Protein AF-A0A7V4DF13-F1 (afdb_monomer)

Radius of gyration: 13.99 Å; Cα contacts (8 Å, |Δi|>4): 45; chains: 1; bounding box: 26×23×38 Å

Mean predicted aligned error: 3.17 Å

Sequence (52 aa):
MKPEDIRQKLTGVFAPIVTPFRGDGTIDFEALKRNVEKLSKTRLRGYFALGT

pLDDT: mean 95.64, std 5.42, range [67.44, 98.69]

Secondary structure (DSSP, 8-state):
--HHHHHHHH-S-EEEPP--B-TTS-B-HHHHHHHHHHHTTSS--EEE-S--

Structure (mmCIF, N/CA/C/O backbone):
data_AF-A0A7V4DF13-F1
#
_entry.id   AF-A0A7V4DF13-F1
#
loop_
_atom_site.group_PDB
_atom_site.id
_atom_site.type_symbol
_atom_site.label_atom_id
_atom_site.label_alt_id
_atom_site.label_comp_id
_atom_site.label_asym_id
_atom_site.label_entity_id
_atom_site.label_seq_id
_atom_site.pdbx_PDB_ins_code
_atom_site.Cartn_x
_atom_site.Cartn_y
_atom_site.Cartn_z
_atom_site.occupancy
_atom_site.B_iso_or_equiv
_atom_site.auth_seq_id
_atom_site.auth_comp_id
_atom_site.auth_asym_id
_atom_site.auth_atom_id
_atom_site.pdbx_PDB_model_num
ATOM 1 N N . MET A 1 1 ? -4.429 16.669 16.640 1.00 67.44 1 MET A N 1
ATOM 2 C CA . MET A 1 1 ? -5.145 15.379 16.528 1.00 67.44 1 MET A CA 1
ATOM 3 C C . MET A 1 1 ? -4.983 14.673 17.857 1.00 67.44 1 MET A C 1
ATOM 5 O O . MET A 1 1 ? -3.865 14.662 18.362 1.00 67.44 1 MET A O 1
ATOM 9 N N . LYS A 1 2 ? -6.073 14.209 18.467 1.00 86.12 2 LYS A N 1
ATOM 10 C CA . LYS A 1 2 ? -6.009 13.586 19.793 1.00 86.12 2 LYS A CA 1
ATOM 11 C C . LYS A 1 2 ? -5.414 12.171 19.665 1.00 86.12 2 LYS A C 1
ATOM 13 O O . LYS A 1 2 ? -5.566 11.565 18.601 1.00 86.12 2 LYS A O 1
ATOM 18 N N . PRO A 1 3 ? -4.724 11.632 20.685 1.00 81.50 3 PRO A N 1
ATOM 19 C CA . PRO A 1 3 ? -4.174 10.271 20.640 1.00 81.50 3 PRO A CA 1
ATOM 20 C C . PRO A 1 3 ? -5.220 9.207 20.280 1.00 81.50 3 PRO A C 1
ATOM 22 O O . PRO A 1 3 ? -4.932 8.255 19.550 1.00 81.50 3 PRO A O 1
ATOM 25 N N . GLU A 1 4 ? -6.460 9.411 20.720 1.00 87.38 4 GLU A N 1
ATOM 26 C CA . GLU A 1 4 ? -7.590 8.525 20.441 1.00 87.38 4 GLU A CA 1
ATOM 27 C C . GLU A 1 4 ? -7.911 8.470 18.936 1.00 87.38 4 GLU A C 1
ATOM 29 O O . GLU A 1 4 ? -8.182 7.390 18.405 1.00 87.38 4 GLU A O 1
ATOM 34 N N . ASP A 1 5 ? -7.778 9.595 18.223 1.00 93.00 5 ASP A N 1
ATOM 35 C CA . ASP A 1 5 ? -7.996 9.675 16.772 1.00 93.00 5 ASP A CA 1
ATOM 36 C C . ASP A 1 5 ? -6.939 8.867 16.000 1.00 93.00 5 ASP A C 1
ATOM 38 O O . ASP A 1 5 ? -7.229 8.263 14.964 1.00 93.00 5 ASP A O 1
ATOM 42 N N . ILE A 1 6 ? -5.695 8.856 16.493 1.00 93.81 6 ILE A N 1
ATOM 43 C CA . ILE A 1 6 ? -4.585 8.111 15.879 1.00 93.81 6 ILE A CA 1
ATOM 44 C C . ILE A 1 6 ? -4.820 6.616 16.052 1.00 93.81 6 ILE A C 1
ATOM 46 O O . ILE A 1 6 ? -4.761 5.859 15.079 1.00 93.81 6 ILE A O 1
ATOM 50 N N . ARG A 1 7 ? -5.143 6.195 17.279 1.00 94.62 7 ARG A N 1
ATOM 51 C CA . ARG A 1 7 ? -5.413 4.790 17.588 1.00 94.62 7 ARG A CA 1
ATOM 52 C C . ARG A 1 7 ? -6.556 4.245 16.733 1.00 94.62 7 ARG A C 1
ATOM 54 O O . ARG A 1 7 ? -6.418 3.162 16.169 1.00 94.62 7 ARG A O 1
ATOM 61 N N . GLN A 1 8 ? -7.647 4.997 16.581 1.00 95.25 8 GLN A N 1
ATOM 62 C CA . GLN A 1 8 ? -8.771 4.595 15.728 1.00 95.25 8 GLN A CA 1
ATOM 63 C C . GLN A 1 8 ? -8.385 4.458 14.246 1.00 95.25 8 GLN A C 1
ATOM 65 O O . GLN A 1 8 ? -8.899 3.578 13.557 1.00 95.25 8 GLN A O 1
ATOM 70 N N . LYS A 1 9 ? -7.475 5.300 13.741 1.00 93.62 9 LYS A N 1
ATOM 71 C CA . LYS A 1 9 ? -7.020 5.246 12.341 1.00 93.62 9 LYS A CA 1
ATOM 72 C C . LYS A 1 9 ? -6.062 4.091 12.054 1.00 93.62 9 LYS A C 1
ATOM 74 O O . LYS A 1 9 ? -6.078 3.589 10.932 1.00 93.62 9 LYS A O 1
ATOM 79 N N . LEU A 1 10 ? -5.248 3.700 13.036 1.00 95.25 10 LEU A N 1
ATOM 80 C CA . LEU A 1 10 ? -4.174 2.707 12.891 1.00 95.25 10 LEU A CA 1
ATOM 81 C C . LEU A 1 10 ? -4.518 1.322 13.465 1.00 95.25 10 LEU A C 1
ATOM 83 O O . LEU A 1 10 ? -3.677 0.431 13.458 1.00 95.25 10 LEU A O 1
ATOM 87 N N . THR A 1 11 ? -5.749 1.115 13.937 1.00 95.75 11 THR A N 1
ATOM 88 C CA . THR A 1 11 ? -6.234 -0.198 14.392 1.00 95.75 11 THR A CA 1
ATOM 89 C C . T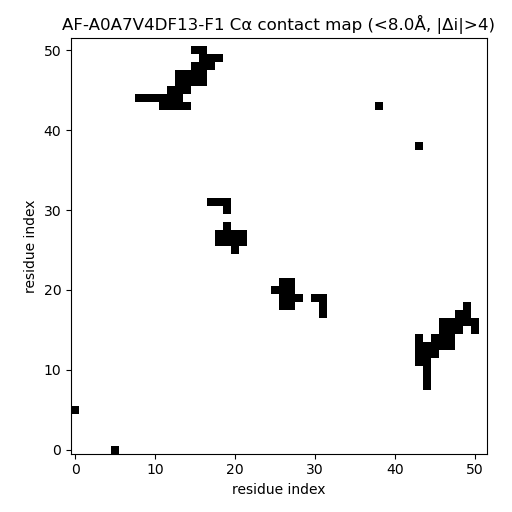HR A 1 11 ? -7.124 -0.832 13.324 1.00 95.75 11 THR A C 1
ATOM 91 O O . THR A 1 11 ? -8.009 -0.173 12.779 1.00 95.75 11 THR A O 1
ATOM 94 N N . GLY A 1 12 ? -6.921 -2.119 13.037 1.00 96.38 12 GLY A N 1
ATOM 95 C CA . GLY A 1 12 ? -7.719 -2.887 12.078 1.00 96.38 12 GLY A CA 1
ATOM 96 C C . GLY A 1 12 ? -6.858 -3.814 11.223 1.00 96.38 12 GLY A C 1
ATOM 97 O O . GLY A 1 12 ? -5.689 -4.037 11.525 1.00 96.38 12 GLY A O 1
ATOM 98 N N . VAL A 1 13 ? -7.438 -4.350 10.148 1.00 97.88 13 VAL A N 1
ATOM 99 C CA . VAL A 1 13 ? -6.713 -5.204 9.195 1.00 97.88 13 VAL A CA 1
ATOM 100 C C . VAL A 1 13 ? -6.088 -4.338 8.106 1.00 97.88 13 VAL A C 1
ATOM 102 O O . VAL A 1 13 ? -6.803 -3.655 7.370 1.00 97.88 13 VAL A O 1
ATOM 105 N N . PHE A 1 14 ? -4.763 -4.398 7.991 1.00 97.81 14 PHE A N 1
ATOM 106 C CA . PHE A 1 14 ? -3.993 -3.735 6.943 1.00 97.81 14 PHE A CA 1
ATOM 107 C C . PHE A 1 14 ? -3.374 -4.793 6.037 1.00 97.81 14 PHE A C 1
ATOM 109 O O . PHE A 1 14 ? -2.713 -5.708 6.524 1.00 97.81 14 PHE A O 1
ATOM 116 N N . ALA A 1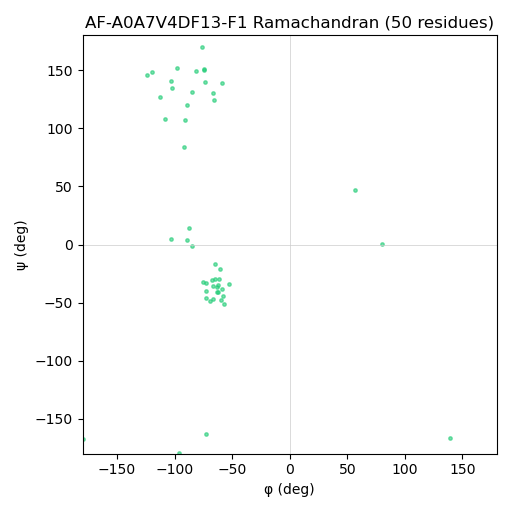 15 ? -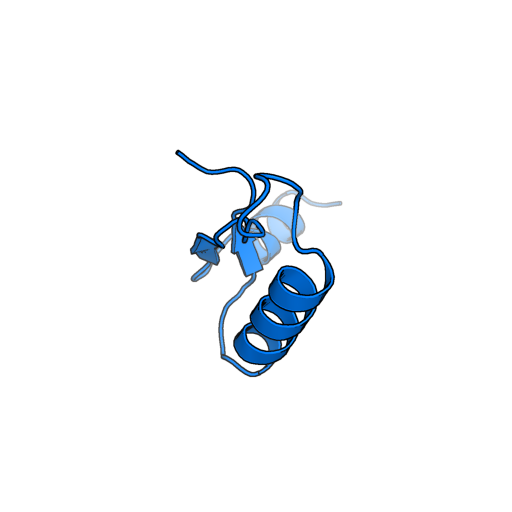3.593 -4.681 4.729 1.00 96.94 15 ALA A N 1
ATOM 117 C CA . ALA A 1 15 ? -2.976 -5.607 3.785 1.00 96.94 15 ALA A CA 1
ATOM 118 C C . ALA A 1 15 ? -1.561 -5.131 3.423 1.00 96.94 15 ALA A C 1
ATOM 120 O O . ALA A 1 15 ? -1.416 -3.963 3.043 1.00 96.94 15 ALA A O 1
ATOM 121 N N . PRO A 1 16 ? -0.532 -5.997 3.478 1.00 97.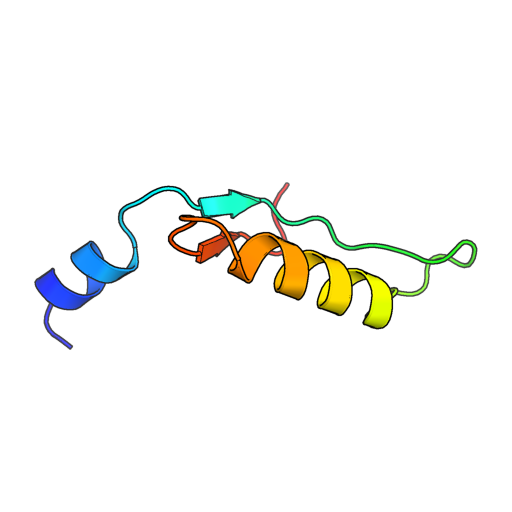12 16 PRO A N 1
ATOM 122 C CA . PRO A 1 16 ? 0.727 -5.716 2.806 1.00 97.12 16 PRO A CA 1
ATOM 123 C C . PRO A 1 16 ? 0.474 -5.717 1.296 1.00 97.12 16 PRO A C 1
ATOM 125 O O . PRO A 1 16 ? -0.079 -6.676 0.753 1.00 97.12 16 PRO A O 1
ATOM 128 N N . ILE A 1 17 ? 0.826 -4.625 0.621 1.00 97.50 17 ILE A N 1
ATOM 129 C CA . ILE A 1 17 ? 0.654 -4.514 -0.829 1.00 97.50 17 ILE A CA 1
ATOM 130 C C . ILE A 1 17 ? 1.988 -4.701 -1.541 1.00 97.50 17 ILE A C 1
ATOM 132 O O . ILE A 1 17 ? 3.026 -4.221 -1.093 1.00 97.50 17 ILE A O 1
ATOM 136 N N . VAL A 1 18 ? 1.943 -5.404 -2.668 1.00 96.56 18 VAL A N 1
ATOM 137 C CA . VAL A 1 18 ? 3.119 -5.662 -3.500 1.00 96.56 18 VAL A CA 1
ATOM 138 C C . VAL A 1 18 ? 3.427 -4.465 -4.395 1.00 96.56 18 VAL A C 1
ATOM 140 O O . VAL A 1 18 ? 2.511 -3.780 -4.856 1.00 96.56 18 VAL A O 1
ATOM 143 N N . THR A 1 19 ? 4.707 -4.265 -4.704 1.00 97.88 19 THR A N 1
ATOM 144 C CA . THR A 1 19 ? 5.147 -3.367 -5.778 1.00 97.88 19 THR A CA 1
ATOM 145 C C . THR A 1 19 ? 5.251 -4.180 -7.068 1.00 97.88 19 THR A C 1
ATOM 147 O O . THR A 1 19 ? 6.152 -5.009 -7.179 1.00 97.88 19 THR A O 1
ATOM 150 N N . PRO A 1 20 ? 4.332 -4.021 -8.033 1.00 98.19 20 PRO A N 1
ATOM 151 C CA . PRO A 1 20 ? 4.438 -4.716 -9.306 1.00 98.19 20 PRO A CA 1
ATOM 152 C C . PRO A 1 20 ? 5.541 -4.093 -10.167 1.00 98.19 20 PRO A C 1
ATOM 154 O O . PRO A 1 20 ? 5.672 -2.870 -10.256 1.00 98.19 20 PRO A O 1
ATOM 157 N N . PHE A 1 21 ? 6.294 -4.955 -10.838 1.00 98.38 21 PHE A N 1
ATOM 158 C CA . PHE A 1 21 ? 7.340 -4.580 -11.780 1.00 98.38 21 PHE A CA 1
ATOM 159 C C . PHE A 1 21 ? 7.015 -5.142 -13.161 1.00 98.38 21 PHE A C 1
ATOM 161 O O . PHE A 1 21 ? 6.404 -6.206 -13.287 1.00 98.38 21 PHE A O 1
ATOM 168 N N . ARG A 1 22 ? 7.426 -4.418 -14.200 1.00 98.38 22 ARG A N 1
ATOM 169 C CA . ARG A 1 22 ? 7.411 -4.904 -15.581 1.00 98.38 22 ARG A CA 1
ATOM 170 C C . ARG A 1 22 ? 8.571 -5.875 -15.806 1.00 98.38 22 ARG A C 1
ATOM 172 O O . ARG A 1 22 ? 9.476 -5.984 -14.983 1.00 98.38 22 ARG A O 1
ATOM 179 N N . GLY A 1 23 ? 8.567 -6.557 -16.952 1.00 98.31 23 GLY A N 1
ATOM 180 C CA . GLY A 1 23 ? 9.639 -7.492 -17.318 1.00 98.31 23 GLY A CA 1
ATOM 181 C C . GLY A 1 23 ? 11.029 -6.849 -17.430 1.00 98.31 23 GLY A C 1
ATOM 182 O O . GLY A 1 23 ? 12.025 -7.548 -17.302 1.00 98.31 23 GLY A O 1
ATOM 183 N N . ASP A 1 24 ? 11.098 -5.529 -17.619 1.00 97.94 24 ASP A N 1
ATOM 184 C CA . ASP A 1 24 ? 12.338 -4.743 -17.650 1.00 97.94 24 ASP A CA 1
ATOM 185 C C . ASP A 1 24 ? 12.778 -4.220 -16.266 1.00 97.94 24 ASP A C 1
ATOM 187 O O . ASP A 1 24 ? 13.749 -3.474 -16.164 1.00 97.94 24 ASP A O 1
ATOM 191 N N . GLY A 1 25 ? 12.066 -4.585 -15.195 1.00 97.75 25 GLY A N 1
ATOM 192 C CA . GLY A 1 25 ? 12.363 -4.152 -13.829 1.00 97.75 25 GLY A CA 1
ATOM 193 C C . GLY A 1 25 ? 11.877 -2.742 -13.478 1.00 97.75 25 GLY A C 1
ATOM 194 O O . GLY A 1 25 ? 12.055 -2.311 -12.339 1.00 97.75 25 GLY A O 1
ATOM 195 N N . THR A 1 26 ? 11.230 -2.016 -14.397 1.00 98.62 26 THR A N 1
ATOM 196 C CA . THR A 1 26 ? 10.594 -0.729 -14.070 1.00 98.62 26 THR A CA 1
ATOM 197 C C . THR A 1 26 ? 9.303 -0.934 -13.273 1.00 98.62 26 THR A C 1
ATOM 199 O O . THR A 1 26 ? 8.615 -1.946 -13.419 1.00 98.62 26 THR A O 1
ATOM 202 N N . ILE A 1 27 ? 8.947 0.028 -12.414 1.00 98.31 27 ILE A N 1
ATOM 203 C CA . ILE A 1 27 ? 7.710 -0.040 -11.619 1.00 98.3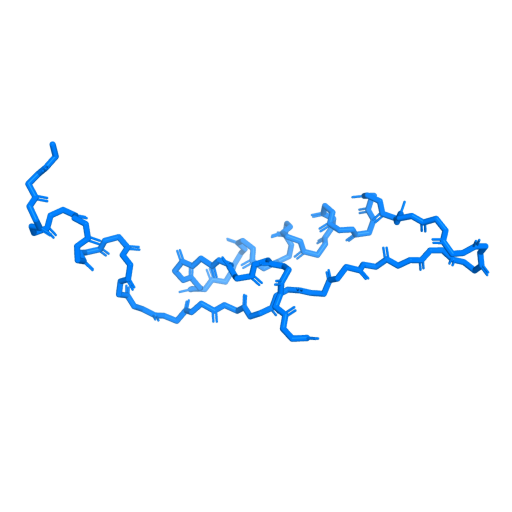1 27 ILE A CA 1
ATOM 204 C C . ILE A 1 27 ? 6.488 0.045 -12.545 1.00 98.31 27 ILE A C 1
ATOM 206 O O . ILE A 1 27 ? 6.369 0.966 -13.359 1.00 98.31 27 ILE A O 1
ATOM 210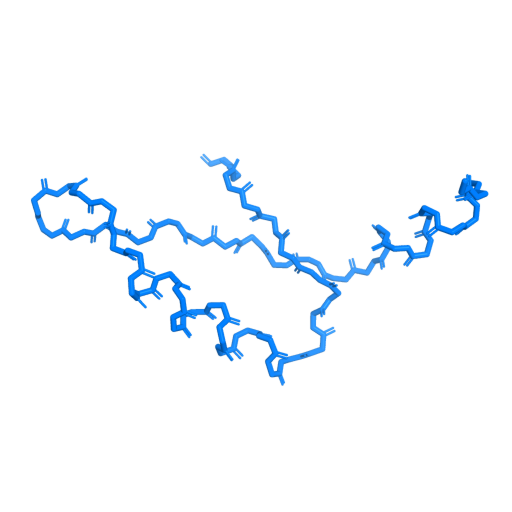 N N . ASP A 1 28 ? 5.537 -0.875 -12.373 1.00 98.69 28 ASP A N 1
ATOM 211 C CA . ASP A 1 28 ? 4.245 -0.829 -13.060 1.00 98.69 28 ASP A CA 1
ATOM 212 C C . ASP A 1 28 ? 3.192 -0.091 -12.215 1.00 98.69 28 ASP A C 1
ATOM 214 O O . ASP A 1 28 ? 2.380 -0.686 -11.501 1.00 98.69 28 ASP A O 1
ATOM 218 N N . PHE A 1 29 ? 3.180 1.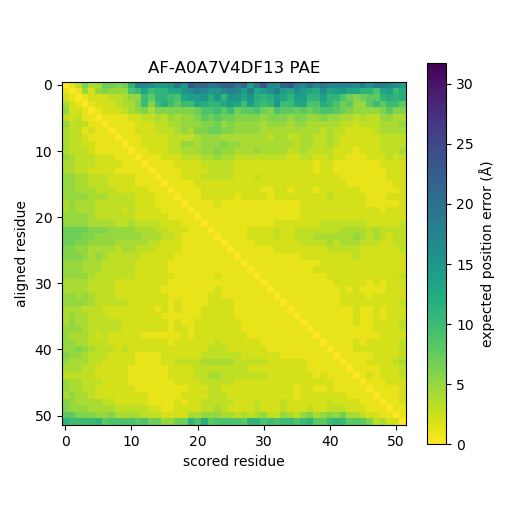239 -12.308 1.00 98.50 29 PHE A N 1
ATOM 219 C CA . PHE A 1 29 ? 2.217 2.068 -11.575 1.00 98.50 29 PHE A CA 1
ATOM 220 C C . PHE A 1 29 ? 0.752 1.789 -11.940 1.00 98.50 29 PHE A C 1
ATOM 222 O O . PHE A 1 29 ? -0.123 1.901 -11.080 1.00 98.50 29 PHE A O 1
ATOM 229 N N . GLU A 1 30 ? 0.470 1.370 -13.175 1.00 98.62 30 GLU A N 1
ATOM 230 C CA . GLU A 1 30 ? -0.896 1.054 -13.596 1.00 98.62 30 GLU A CA 1
ATOM 231 C C . GLU A 1 30 ? -1.378 -0.254 -12.961 1.00 98.62 30 GLU A C 1
ATOM 233 O O . GLU A 1 30 ? -2.520 -0.345 -12.503 1.00 98.62 30 GLU A O 1
ATOM 238 N N . ALA A 1 31 ? -0.512 -1.270 -12.867 1.00 98.50 31 ALA A N 1
ATOM 239 C CA . ALA A 1 31 ? -0.824 -2.476 -12.102 1.00 98.50 31 ALA A CA 1
ATOM 240 C C . ALA A 1 31 ? -1.012 -2.177 -10.610 1.00 98.50 31 ALA A C 1
ATOM 242 O O . ALA A 1 31 ? -1.956 -2.693 -10.006 1.00 98.50 31 ALA A O 1
ATOM 243 N N . LEU A 1 32 ? -0.169 -1.315 -10.029 1.00 98.50 32 LEU A N 1
ATOM 244 C CA .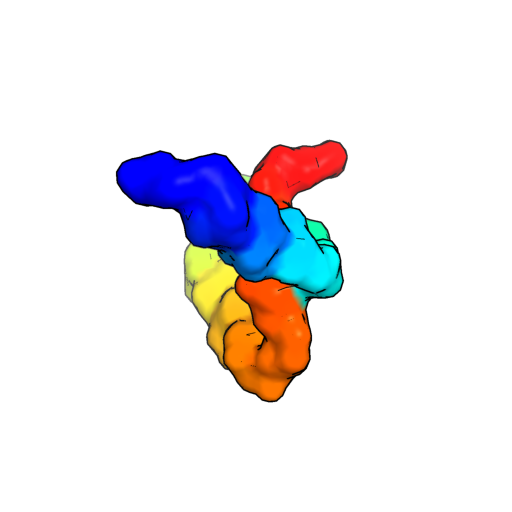 LEU A 1 32 ? -0.295 -0.912 -8.627 1.00 98.50 32 LEU A CA 1
ATOM 245 C C . LEU A 1 32 ? -1.649 -0.237 -8.373 1.00 98.50 32 LEU A C 1
ATOM 247 O O . LEU A 1 32 ? -2.369 -0.634 -7.455 1.00 98.50 32 LEU A O 1
ATOM 251 N N . LYS A 1 33 ? -2.037 0.713 -9.232 1.00 98.50 33 LYS A N 1
ATOM 252 C CA . LYS A 1 33 ? -3.341 1.386 -9.178 1.00 98.50 33 LYS A CA 1
ATOM 253 C C . LYS A 1 33 ? -4.495 0.387 -9.250 1.00 98.50 33 LYS A C 1
ATOM 255 O O . LYS A 1 33 ? -5.344 0.386 -8.361 1.00 98.50 33 LYS A O 1
ATOM 260 N N . ARG A 1 34 ? -4.491 -0.521 -10.235 1.00 98.50 34 ARG A N 1
ATOM 261 C CA . ARG A 1 34 ? -5.531 -1.562 -10.367 1.00 98.50 34 ARG A CA 1
ATOM 262 C C . ARG A 1 34 ? -5.621 -2.456 -9.128 1.00 98.50 34 ARG A C 1
ATOM 264 O O . ARG A 1 34 ? -6.720 -2.845 -8.737 1.00 98.50 34 ARG A O 1
ATOM 271 N N . ASN A 1 35 ? -4.490 -2.802 -8.513 1.00 97.81 35 ASN A N 1
ATOM 272 C CA . ASN A 1 35 ? -4.471 -3.610 -7.293 1.00 97.81 35 ASN A CA 1
ATOM 273 C C . ASN A 1 35 ? -5.081 -2.845 -6.112 1.00 97.81 35 ASN A C 1
ATOM 275 O O . ASN A 1 35 ? -5.958 -3.380 -5.435 1.00 97.81 35 ASN A O 1
ATOM 279 N N . VAL A 1 36 ? -4.691 -1.584 -5.907 1.00 98.06 36 VAL A N 1
ATOM 280 C CA . VAL A 1 36 ? -5.258 -0.729 -4.851 1.00 98.06 36 VAL A CA 1
ATOM 281 C C . VAL A 1 36 ? -6.760 -0.504 -5.062 1.00 98.06 36 VAL A C 1
ATOM 283 O O . VAL A 1 36 ? -7.523 -0.603 -4.107 1.00 98.06 36 VAL A O 1
ATOM 286 N N . GLU A 1 37 ? -7.217 -0.285 -6.297 1.00 98.31 37 GLU A N 1
ATOM 287 C CA . GLU A 1 37 ? -8.645 -0.138 -6.633 1.00 98.31 37 GLU A CA 1
ATOM 288 C C . GLU A 1 37 ? -9.468 -1.413 -6.399 1.00 98.31 37 GLU A C 1
ATOM 290 O O . GLU A 1 37 ? -10.666 -1.346 -6.119 1.00 98.31 37 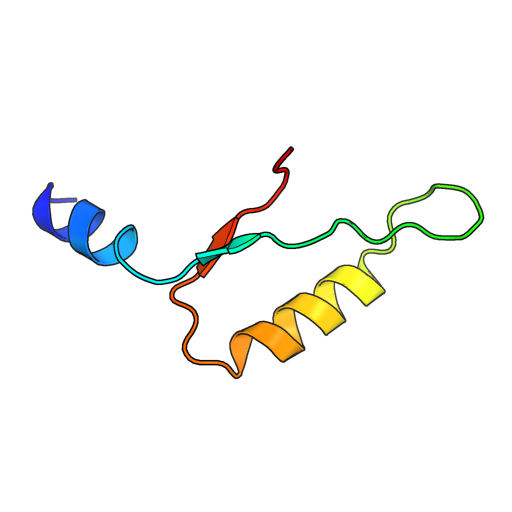GLU A O 1
ATOM 295 N N . LYS A 1 38 ? -8.858 -2.595 -6.529 1.00 98.06 38 LYS A N 1
ATOM 296 C CA . LYS A 1 38 ? -9.510 -3.860 -6.158 1.00 98.06 38 LYS A CA 1
ATOM 297 C C . LYS A 1 38 ? -9.595 -3.997 -4.641 1.00 98.06 38 LYS A C 1
ATOM 299 O O . LYS A 1 38 ? -10.654 -4.339 -4.120 1.00 98.06 38 LYS A O 1
ATOM 304 N N . LEU A 1 39 ? -8.499 -3.711 -3.940 1.00 97.81 39 LEU A N 1
ATOM 305 C CA . LEU A 1 39 ? -8.425 -3.822 -2.484 1.00 97.81 39 LEU A CA 1
ATOM 306 C C . LEU A 1 39 ? -9.306 -2.784 -1.773 1.00 97.81 39 LEU A C 1
ATOM 308 O O . LEU A 1 39 ? -9.876 -3.097 -0.728 1.00 97.81 39 LEU A O 1
ATOM 312 N N . SER A 1 40 ? -9.508 -1.600 -2.360 1.00 97.44 40 SER A N 1
ATOM 313 C CA . SER A 1 40 ? -10.367 -0.546 -1.796 1.00 97.44 40 SER A CA 1
ATOM 314 C C . SER A 1 40 ? -11.843 -0.925 -1.725 1.00 97.44 40 SER A C 1
ATOM 316 O O . SER A 1 40 ? -12.599 -0.312 -0.977 1.00 97.44 40 SER A O 1
ATOM 318 N N . LYS A 1 41 ? -12.254 -1.963 -2.460 1.00 98.38 41 LYS A N 1
ATOM 319 C CA . LYS A 1 41 ? -13.615 -2.519 -2.432 1.00 98.38 41 LYS A CA 1
ATOM 320 C C . LYS A 1 41 ? -13.820 -3.539 -1.306 1.00 98.38 41 LYS A C 1
ATOM 322 O O . LYS A 1 41 ? -14.906 -4.097 -1.175 1.00 98.38 41 LYS A O 1
ATOM 327 N N . THR A 1 42 ? -12.785 -3.823 -0.519 1.00 98.00 42 THR A N 1
ATOM 328 C CA . THR A 1 42 ? -12.839 -4.759 0.612 1.00 98.00 42 THR A CA 1
ATOM 329 C C . THR A 1 42 ? -13.083 -4.022 1.934 1.00 98.00 42 THR A C 1
ATOM 331 O O . THR A 1 42 ? -13.195 -2.801 1.976 1.00 98.00 42 THR A O 1
ATOM 334 N N . ARG A 1 43 ? -13.142 -4.765 3.047 1.00 97.81 43 ARG A N 1
ATOM 335 C CA . ARG A 1 43 ? -13.252 -4.198 4.405 1.00 97.81 43 ARG A CA 1
ATOM 336 C C . ARG A 1 43 ? -11.898 -3.869 5.050 1.00 97.81 43 ARG A C 1
ATOM 338 O O . ARG A 1 43 ? -11.839 -3.689 6.265 1.00 97.81 43 ARG A O 1
ATOM 345 N N . LEU A 1 44 ? -10.811 -3.843 4.277 1.00 97.94 44 LEU A N 1
ATOM 346 C CA . LEU A 1 44 ? -9.492 -3.475 4.790 1.00 97.94 44 LEU A CA 1
ATOM 347 C C . LEU A 1 44 ? -9.517 -2.060 5.375 1.00 97.94 44 LEU A C 1
ATOM 349 O O . LEU A 1 44 ? -10.103 -1.142 4.805 1.00 97.94 44 LEU A O 1
ATOM 353 N N . ARG A 1 45 ? -8.839 -1.881 6.511 1.00 97.31 45 ARG A N 1
ATOM 354 C CA . ARG A 1 45 ? -8.669 -0.570 7.147 1.00 97.31 45 ARG A CA 1
ATOM 355 C C . ARG A 1 45 ? -7.685 0.303 6.372 1.00 97.31 45 ARG A C 1
ATOM 357 O O . ARG A 1 45 ? -7.824 1.525 6.365 1.00 97.31 45 ARG A O 1
ATOM 364 N N . GLY A 1 46 ? -6.685 -0.323 5.759 1.00 97.44 46 GLY A N 1
ATOM 365 C CA . GLY A 1 46 ? -5.662 0.356 4.983 1.00 97.44 46 GLY A CA 1
ATOM 366 C C . GLY A 1 46 ? -4.646 -0.604 4.377 1.00 97.44 46 GLY A C 1
ATOM 367 O O . GLY A 1 46 ? -4.834 -1.823 4.364 1.00 97.44 46 GLY A O 1
ATOM 368 N N . TYR A 1 47 ? -3.557 -0.024 3.887 1.00 97.50 47 TYR A N 1
ATOM 369 C CA . TYR A 1 47 ? -2.488 -0.726 3.186 1.00 97.50 47 TYR A CA 1
ATOM 370 C C . TYR A 1 47 ? -1.155 -0.470 3.876 1.00 97.50 47 TYR A C 1
ATOM 372 O O . TYR A 1 47 ? -0.913 0.632 4.370 1.00 97.50 47 TYR A O 1
ATOM 380 N N . PHE A 1 48 ? -0.290 -1.475 3.867 1.00 96.81 48 PHE A N 1
ATOM 381 C CA . PHE A 1 48 ? 1.102 -1.355 4.268 1.00 96.81 48 PHE A CA 1
ATOM 382 C C . PHE A 1 48 ? 1.969 -1.455 3.011 1.00 96.81 48 PHE A C 1
ATOM 384 O O . PHE A 1 48 ? 2.043 -2.511 2.382 1.00 96.81 48 PHE A O 1
ATOM 391 N N . ALA A 1 49 ? 2.540 -0.325 2.599 1.00 96.56 49 ALA A N 1
ATOM 392 C CA . ALA A 1 49 ? 3.388 -0.215 1.416 1.00 96.56 49 ALA A CA 1
ATOM 393 C C . ALA A 1 49 ? 4.867 -0.280 1.812 1.00 96.56 49 ALA A C 1
ATOM 395 O O . ALA A 1 49 ? 5.215 0.162 2.904 1.00 96.56 49 ALA A O 1
ATOM 396 N N . LEU A 1 50 ? 5.721 -0.767 0.901 1.00 95.44 50 LEU A N 1
ATOM 397 C CA . LEU A 1 50 ? 7.172 -0.894 1.119 1.00 95.44 50 LEU A CA 1
ATOM 398 C C . LEU A 1 50 ? 7.506 -1.738 2.363 1.00 95.44 50 LEU A C 1
ATOM 400 O O . LEU A 1 50 ? 8.294 -1.331 3.214 1.00 95.44 50 LEU A O 1
ATOM 404 N N . GLY A 1 51 ? 6.845 -2.892 2.483 1.00 91.12 51 GLY A N 1
ATOM 405 C CA . GLY A 1 51 ? 7.155 -3.873 3.519 1.00 91.12 51 GLY A CA 1
ATOM 406 C C . GLY A 1 51 ? 8.470 -4.617 3.274 1.00 91.12 51 GLY A C 1
ATOM 407 O O . GLY A 1 51 ? 9.307 -4.160 2.501 1.00 91.12 51 GLY A O 1
ATOM 408 N N . THR A 1 52 ? 8.643 -5.743 3.972 1.00 84.12 52 THR A N 1
ATOM 409 C CA . THR A 1 52 ? 9.786 -6.662 3.808 1.00 84.12 52 THR A CA 1
ATOM 410 C C . THR A 1 52 ? 9.920 -7.138 2.367 1.00 84.12 52 THR A C 1
ATOM 412 O O . THR A 1 52 ? 11.076 -7.208 1.901 1.00 84.12 52 THR A O 1
#

Foldseek 3Di:
DDPVVVCVLPDDAAAEADQDADPVRHTDVVVSVVVVVVCVPDPHSYYDYPDD

InterPro domains:
  IPR002220 DapA-like [PF00701] (10-52)
  IPR013785 Aldolase-type TIM barrel [G3DSA:3.20.20.70] (1-52)

Solvent-accessible surface area (backbone atoms only — not comparable to full-atom values): 3360 Å² total; per-residue (Å²): 132,58,73,68,60,52,52,62,70,75,54,74,55,60,46,77,51,77,84,47,61,43,98,86,69,47,76,30,63,66,58,38,50,54,51,50,62,55,52,69,74,51,89,57,66,47,73,38,70,85,70,137

Nearest PDB structures (foldseek):
  3dz1-assembly1_A  TM=8.765E-01  e=3.869E-01  Rhodopseudomonas palustris
  7c0c-assembly1_B  TM=9.124E-01  e=7.749E-01  Azospirillum brasilense
  4ur7-assembly1_C  TM=7.864E-01  e=4.147E-01  Agrobacterium tumefaciens

Organism: NCBI:txid1454726